Protein AF-A0A3L7SIZ6-F1 (afdb_monomer_lite)

pLDDT: mean 86.17, std 12.19, range [42.41, 96.81]

Foldseek 3Di:
DVVLVVLVVLLVVLVVVLVVQVVCCVVVVHHPCDPVVVVSVVVNLVSLVVNVVVVVVCLVVVCVVCVPPPLVQLNVLSVVLVVLVVLLSVLSVLQDQDPPPPDDGPRDPPDPVVNVVSVVSNVVSVVVSVVSVVVSQVSDDDD

Sequence (143 aa):
MWVIFGLIGLIGANSVYLASVTFLSWKSGRTYENWFYMLMFGGHLALGIVLLVPFLIFVFIHLFNTRLRKNKRAIRVGYALFVGSLILLISGLLLMRIDLGGSGSVFVIKNAVTRSVVYWAHIAAPLFCLWLYWLHRLSGPKI

Structure (mmCIF, N/CA/C/O backbone):
data_AF-A0A3L7SIZ6-F1
#
_entry.id   AF-A0A3L7SIZ6-F1
#
loop_
_atom_site.group_PDB
_atom_site.id
_atom_site.type_symbol
_atom_site.label_atom_id
_atom_site.label_alt_id
_atom_site.label_comp_id
_atom_site.label_asym_id
_atom_site.label_entity_id
_atom_site.label_seq_id
_atom_site.pdbx_PDB_ins_code
_atom_site.Cartn_x
_atom_site.Cartn_y
_atom_site.Cartn_z
_atom_site.occupancy
_atom_site.B_iso_or_equiv
_atom_site.auth_seq_id
_atom_site.auth_comp_id
_atom_site.auth_asym_id
_atom_site.auth_atom_id
_atom_site.pdbx_PDB_model_num
ATOM 1 N N . MET A 1 1 ? -22.448 -2.417 0.120 1.00 72.50 1 MET A N 1
ATOM 2 C CA . MET A 1 1 ? -21.386 -3.361 0.544 1.00 72.50 1 MET A CA 1
ATOM 3 C C . MET A 1 1 ? -20.815 -4.150 -0.630 1.00 72.50 1 MET A C 1
ATOM 5 O O . MET A 1 1 ? -19.607 -4.118 -0.802 1.00 72.50 1 MET A O 1
ATOM 9 N N . TRP A 1 2 ? -21.644 -4.758 -1.487 1.00 82.62 2 TRP A N 1
ATOM 10 C CA . TRP A 1 2 ? -21.184 -5.537 -2.651 1.00 82.62 2 TRP A CA 1
ATOM 11 C C . TRP A 1 2 ? -20.210 -4.806 -3.588 1.00 82.62 2 TRP A C 1
ATOM 13 O O . TRP A 1 2 ? -19.177 -5.365 -3.933 1.00 82.62 2 TRP A O 1
ATOM 23 N N . VAL A 1 3 ? -20.478 -3.537 -3.918 1.00 87.31 3 VAL A N 1
ATOM 24 C CA . VAL A 1 3 ? -19.593 -2.723 -4.777 1.00 87.31 3 VAL A CA 1
ATOM 25 C C . VAL A 1 3 ? -18.183 -2.588 -4.190 1.00 87.31 3 VAL A C 1
ATOM 27 O O . VAL A 1 3 ? -17.202 -2.774 -4.899 1.00 87.31 3 VAL A O 1
ATOM 30 N N . ILE A 1 4 ? -18.067 -2.323 -2.885 1.00 86.44 4 ILE A N 1
ATOM 31 C CA . ILE A 1 4 ? -16.769 -2.153 -2.213 1.00 86.44 4 ILE A CA 1
ATOM 32 C C . ILE A 1 4 ? -15.995 -3.474 -2.205 1.00 86.44 4 ILE A C 1
ATOM 34 O O . ILE A 1 4 ? -14.804 -3.479 -2.499 1.00 86.44 4 ILE A O 1
ATOM 38 N N . PHE A 1 5 ? -16.660 -4.600 -1.926 1.00 87.75 5 PHE A N 1
ATOM 39 C CA . PHE A 1 5 ? -16.012 -5.913 -1.999 1.00 87.75 5 PHE A CA 1
ATOM 40 C C . PHE A 1 5 ? -15.552 -6.254 -3.417 1.00 87.75 5 PHE A C 1
ATOM 42 O O . PHE A 1 5 ? -14.448 -6.766 -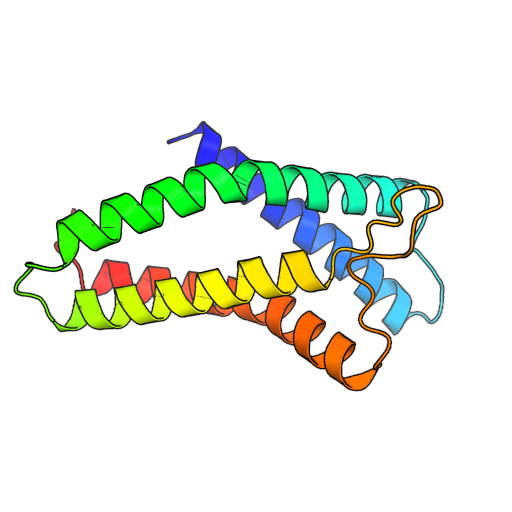3.580 1.00 87.75 5 PHE A O 1
ATOM 49 N N . GLY A 1 6 ? -16.346 -5.904 -4.434 1.00 91.69 6 GLY A N 1
ATOM 50 C CA . GLY A 1 6 ? -15.946 -6.028 -5.834 1.00 91.69 6 GLY A CA 1
ATOM 51 C C . GLY A 1 6 ? -14.691 -5.213 -6.153 1.00 91.69 6 GLY A C 1
ATOM 52 O O . GLY A 1 6 ? -13.744 -5.752 -6.718 1.00 91.69 6 GLY A O 1
ATOM 53 N N . LEU A 1 7 ? -14.636 -3.947 -5.725 1.00 92.06 7 LEU A N 1
ATOM 54 C CA . LEU A 1 7 ? -13.469 -3.079 -5.929 1.00 92.06 7 LEU A CA 1
ATOM 55 C C . LEU A 1 7 ? -12.215 -3.596 -5.207 1.00 92.06 7 LEU A C 1
ATOM 57 O O . LEU A 1 7 ? -11.135 -3.593 -5.794 1.00 92.06 7 LEU A O 1
ATOM 61 N N . ILE A 1 8 ? -12.353 -4.074 -3.965 1.00 90.94 8 ILE A N 1
ATOM 62 C CA . ILE A 1 8 ? -11.247 -4.678 -3.201 1.00 90.94 8 ILE A CA 1
ATOM 63 C C . ILE A 1 8 ? -10.744 -5.953 -3.892 1.00 90.94 8 ILE A C 1
ATOM 65 O O . ILE A 1 8 ? -9.537 -6.150 -4.026 1.00 90.94 8 ILE A O 1
ATOM 69 N N . GLY A 1 9 ? -11.654 -6.809 -4.362 1.00 93.19 9 GLY A N 1
ATOM 70 C CA . GLY A 1 9 ? -11.290 -8.006 -5.120 1.00 93.19 9 GLY A CA 1
ATOM 71 C C . GLY A 1 9 ? -10.556 -7.660 -6.415 1.00 93.19 9 GLY A C 1
ATOM 72 O O . GLY A 1 9 ? -9.527 -8.259 -6.721 1.00 93.19 9 GLY A O 1
ATOM 73 N N . LEU A 1 10 ? -11.034 -6.643 -7.136 1.00 95.62 10 LEU A N 1
ATOM 74 C CA . LEU A 1 10 ? -10.450 -6.200 -8.397 1.00 95.62 10 LEU A CA 1
ATOM 75 C C . LEU A 1 10 ? -9.041 -5.616 -8.216 1.00 95.62 10 LEU A C 1
ATOM 77 O O . LEU A 1 10 ? -8.123 -6.028 -8.925 1.00 95.62 10 LEU A O 1
ATOM 81 N N . ILE A 1 11 ? -8.838 -4.708 -7.251 1.00 95.25 11 ILE A N 1
ATOM 82 C CA . ILE A 1 11 ? -7.501 -4.156 -6.972 1.00 95.25 11 ILE A CA 1
ATOM 83 C C . ILE A 1 11 ? -6.550 -5.236 -6.439 1.00 95.25 11 ILE A C 1
ATOM 85 O O . ILE A 1 11 ? -5.368 -5.226 -6.779 1.00 95.25 11 ILE A O 1
ATOM 89 N N . GLY A 1 12 ? -7.060 -6.209 -5.673 1.00 94.25 12 GLY A N 1
ATOM 90 C CA . GLY A 1 12 ? -6.294 -7.363 -5.203 1.00 94.25 12 GLY A CA 1
ATOM 91 C C . GLY A 1 12 ? -5.810 -8.243 -6.356 1.00 94.25 12 GLY A C 1
ATOM 92 O O . GLY A 1 12 ? -4.612 -8.500 -6.470 1.00 94.25 12 GLY A O 1
ATOM 93 N N . ALA A 1 13 ? -6.711 -8.644 -7.256 1.00 96.44 13 ALA A N 1
ATOM 94 C CA . ALA A 1 13 ? -6.368 -9.437 -8.438 1.00 96.44 13 ALA A CA 1
ATOM 95 C C . ALA A 1 13 ? -5.377 -8.703 -9.356 1.00 96.44 13 ALA A C 1
ATOM 97 O O . ALA A 1 13 ? -4.395 -9.287 -9.815 1.00 96.44 13 ALA A O 1
ATOM 98 N N . ASN A 1 14 ? -5.594 -7.403 -9.567 1.00 96.81 14 ASN A N 1
ATOM 99 C CA . ASN A 1 14 ? -4.687 -6.557 -10.333 1.00 96.81 14 ASN A CA 1
ATOM 100 C C . ASN A 1 14 ? -3.285 -6.484 -9.686 1.00 96.81 14 ASN A C 1
ATOM 102 O O . ASN A 1 14 ? -2.283 -6.673 -10.373 1.00 96.81 14 ASN A O 1
ATOM 106 N N . SER A 1 15 ? -3.205 -6.320 -8.360 1.00 94.62 15 SER A N 1
ATOM 107 C CA . SER A 1 15 ? -1.933 -6.330 -7.616 1.00 94.62 15 SER A CA 1
ATOM 108 C C . SER A 1 15 ? -1.173 -7.646 -7.785 1.00 94.62 15 SER A C 1
ATOM 110 O O . SER A 1 15 ? 0.035 -7.640 -8.013 1.00 94.62 15 SER A O 1
ATOM 112 N N . VAL A 1 16 ? -1.879 -8.780 -7.702 1.00 95.81 16 VAL A N 1
ATOM 113 C CA . VAL A 1 16 ? -1.285 -10.113 -7.888 1.00 95.81 16 VAL A CA 1
ATOM 114 C C . VAL A 1 16 ? -0.754 -10.278 -9.311 1.00 95.81 16 VAL A C 1
ATOM 116 O O . VAL A 1 16 ? 0.3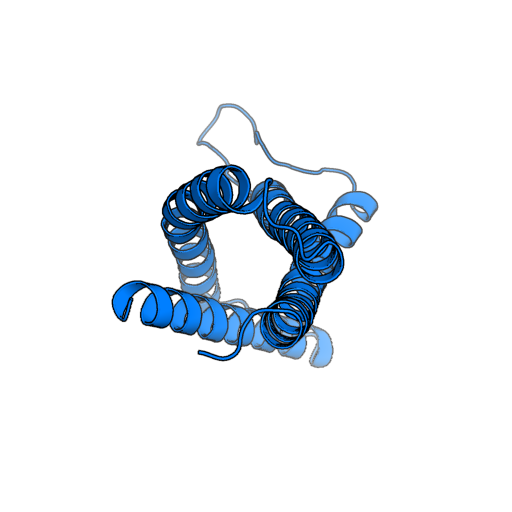46 -10.805 -9.486 1.00 95.81 16 VAL A O 1
ATOM 119 N N . TYR A 1 17 ? -1.488 -9.798 -10.319 1.00 96.06 17 TYR A N 1
ATOM 120 C CA . TYR A 1 17 ? -1.023 -9.793 -11.705 1.00 96.06 17 TYR A CA 1
ATOM 121 C C . TYR A 1 17 ? 0.283 -8.997 -11.857 1.00 96.06 17 TYR A C 1
ATOM 123 O O . TYR A 1 17 ? 1.269 -9.543 -12.355 1.00 96.06 17 TYR A O 1
ATOM 131 N N . LEU A 1 18 ? 0.320 -7.749 -11.373 1.00 94.12 18 LEU A N 1
ATOM 132 C CA . LEU A 1 18 ? 1.512 -6.898 -11.454 1.00 94.12 18 LEU A CA 1
ATOM 133 C C . LEU A 1 18 ? 2.709 -7.554 -10.758 1.00 94.12 18 LEU A C 1
ATOM 135 O O . LEU A 1 18 ? 3.757 -7.730 -11.376 1.00 94.12 18 LEU A O 1
ATOM 139 N N . ALA A 1 19 ? 2.522 -8.014 -9.518 1.00 93.75 19 ALA A N 1
ATOM 140 C CA . ALA A 1 19 ? 3.561 -8.701 -8.758 1.00 93.75 19 ALA A CA 1
ATOM 141 C C . ALA A 1 19 ? 4.081 -9.957 -9.478 1.00 93.75 19 ALA A C 1
ATOM 143 O O . ALA A 1 19 ? 5.286 -10.207 -9.486 1.00 93.75 19 ALA A O 1
ATOM 144 N N . SER A 1 20 ? 3.197 -10.724 -10.120 1.00 94.12 20 SER A N 1
ATOM 145 C CA . SER A 1 20 ? 3.570 -11.932 -10.864 1.00 94.12 20 SER A CA 1
ATOM 146 C C . SER A 1 20 ? 4.418 -11.608 -12.094 1.00 94.12 20 SER A C 1
ATOM 148 O O . SER A 1 20 ? 5.438 -12.259 -12.320 1.00 94.12 20 SER A O 1
ATOM 150 N N . VAL A 1 21 ? 4.049 -10.584 -12.871 1.00 94.38 21 VAL A N 1
ATOM 151 C CA . VAL A 1 21 ? 4.825 -10.153 -14.049 1.00 94.38 21 VAL A CA 1
ATOM 152 C C . VAL A 1 21 ? 6.194 -9.612 -13.639 1.00 94.38 21 VAL A C 1
ATOM 154 O O . VAL A 1 21 ? 7.206 -9.981 -14.245 1.00 94.38 21 VAL A O 1
ATOM 157 N N . THR A 1 22 ? 6.254 -8.797 -12.583 1.00 91.19 22 THR A N 1
ATOM 158 C CA . THR A 1 22 ? 7.521 -8.288 -12.039 1.00 91.19 22 THR A CA 1
ATOM 159 C C . THR A 1 22 ? 8.403 -9.432 -11.539 1.00 91.19 22 THR A C 1
ATOM 161 O O . THR A 1 22 ? 9.592 -9.483 -11.856 1.00 91.19 22 THR A O 1
ATOM 164 N N . PHE A 1 23 ? 7.829 -10.400 -10.819 1.00 92.69 23 PHE A N 1
ATOM 165 C CA . PHE A 1 23 ? 8.556 -11.567 -10.320 1.00 92.69 23 PHE A CA 1
ATOM 166 C C . PHE A 1 23 ? 9.102 -12.444 -11.452 1.00 92.69 23 PHE A C 1
ATOM 168 O O . PHE A 1 23 ? 10.264 -12.851 -11.413 1.00 92.69 23 PHE A O 1
ATOM 175 N N . LEU A 1 24 ? 8.297 -12.716 -12.483 1.00 93.31 24 LEU A N 1
ATOM 176 C CA . LEU A 1 24 ? 8.737 -13.474 -13.657 1.00 93.31 24 LEU A CA 1
ATOM 177 C C . LEU A 1 24 ? 9.842 -12.744 -14.419 1.00 93.31 24 LEU A C 1
ATOM 179 O O . LEU A 1 24 ? 10.794 -13.383 -14.878 1.00 93.31 24 LEU A O 1
ATOM 183 N N . SER A 1 25 ? 9.740 -11.419 -14.528 1.00 90.94 25 SER A N 1
ATOM 184 C CA . SER A 1 25 ? 10.765 -10.612 -15.190 1.00 90.94 25 SER A CA 1
ATOM 185 C C . SER A 1 25 ? 12.088 -10.683 -14.430 1.00 90.94 25 SER A C 1
ATOM 187 O O . SER A 1 25 ? 13.133 -10.962 -15.017 1.00 90.94 25 SER A O 1
ATOM 189 N N . TRP A 1 26 ? 12.030 -10.559 -13.102 1.00 90.25 26 TRP A N 1
ATOM 190 C CA . TRP A 1 26 ? 13.191 -10.710 -12.225 1.00 90.25 26 TRP A CA 1
ATOM 191 C C . TRP A 1 26 ? 13.809 -12.114 -12.297 1.00 90.25 26 TRP A C 1
ATOM 193 O O . TRP A 1 26 ? 15.018 -12.244 -12.466 1.00 90.25 26 TRP A O 1
ATOM 203 N N . LYS A 1 27 ? 12.989 -13.171 -12.230 1.00 95.00 27 LYS A N 1
ATOM 204 C CA . LYS A 1 27 ? 13.461 -14.566 -12.233 1.00 95.00 27 LYS A CA 1
ATOM 205 C C . LYS A 1 27 ? 14.078 -14.990 -13.568 1.00 95.00 27 LYS A C 1
ATOM 207 O O . LYS A 1 27 ? 15.015 -15.780 -13.586 1.00 95.00 27 LYS A O 1
ATOM 212 N N . SER A 1 28 ? 13.517 -14.529 -14.684 1.00 91.56 28 SER A N 1
ATOM 213 C CA . SER A 1 28 ? 13.959 -14.931 -16.027 1.00 91.56 28 SER A CA 1
ATOM 214 C C . SER A 1 28 ? 15.043 -14.029 -16.624 1.00 91.56 28 SER A C 1
ATOM 216 O O . SER A 1 28 ? 15.634 -14.396 -17.638 1.00 91.56 28 SER A O 1
ATOM 218 N N . GLY A 1 29 ? 15.266 -12.842 -16.047 1.00 89.88 29 GLY A N 1
ATOM 219 C CA . GLY A 1 29 ? 16.140 -11.810 -16.608 1.00 89.88 29 GLY A CA 1
ATOM 220 C C . GLY A 1 29 ? 15.603 -11.157 -17.889 1.00 89.88 29 GLY A C 1
ATOM 221 O O . GLY A 1 29 ? 16.320 -10.384 -18.520 1.00 89.88 29 GLY A O 1
ATOM 222 N N . ARG A 1 30 ? 14.362 -11.461 -18.296 1.00 90.31 30 ARG A N 1
ATOM 223 C CA . ARG A 1 30 ? 13.692 -10.883 -19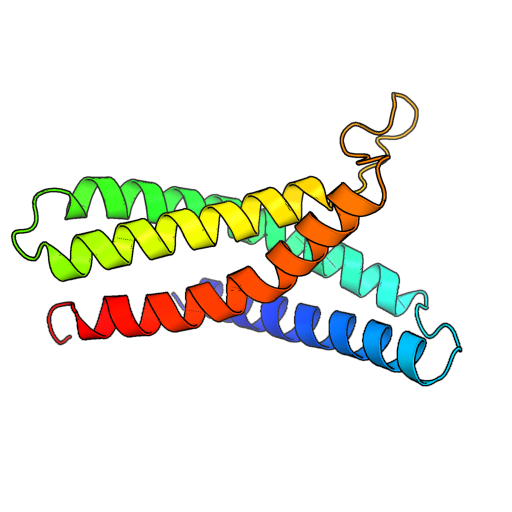.471 1.00 90.31 30 ARG A CA 1
ATOM 224 C C . ARG A 1 30 ? 12.600 -9.920 -19.023 1.00 90.31 30 ARG A C 1
ATOM 226 O O . ARG A 1 30 ? 11.906 -10.184 -18.051 1.00 90.31 30 ARG A O 1
ATOM 233 N N . THR A 1 31 ? 12.398 -8.830 -19.747 1.00 89.25 31 THR A N 1
ATOM 234 C CA . THR A 1 31 ? 11.319 -7.876 -19.470 1.00 89.25 31 THR A CA 1
ATOM 235 C C . THR A 1 31 ? 9.986 -8.385 -20.022 1.00 89.25 31 THR A C 1
ATOM 237 O O . THR A 1 31 ? 9.810 -8.475 -21.236 1.00 89.25 31 THR A O 1
ATOM 240 N N . TYR A 1 32 ? 9.029 -8.679 -19.135 1.00 88.00 32 TYR A N 1
ATOM 241 C CA . TYR A 1 32 ? 7.638 -8.996 -19.502 1.00 88.00 32 TYR A CA 1
ATOM 242 C C . TYR A 1 32 ? 6.673 -7.810 -19.315 1.00 88.00 32 TYR A C 1
ATOM 244 O O . TYR A 1 32 ? 5.465 -7.951 -19.507 1.00 88.00 32 TYR A O 1
ATOM 252 N N . GLU A 1 33 ? 7.194 -6.635 -18.953 1.00 89.62 33 GLU A N 1
ATOM 253 C CA . GLU A 1 33 ? 6.437 -5.390 -18.788 1.00 89.62 33 GLU A CA 1
ATOM 254 C C . GLU A 1 33 ? 6.046 -4.803 -20.154 1.00 89.62 33 GLU A C 1
ATOM 256 O O . GLU A 1 33 ? 6.733 -3.958 -20.724 1.00 89.62 33 GLU A O 1
ATOM 261 N N . ASN A 1 34 ? 4.946 -5.301 -20.714 1.00 92.12 34 ASN A N 1
ATOM 262 C CA . ASN A 1 34 ? 4.419 -4.878 -22.010 1.00 92.12 34 ASN A CA 1
ATOM 263 C C . ASN A 1 34 ? 3.357 -3.764 -21.877 1.00 92.12 34 ASN A C 1
ATOM 265 O O . ASN A 1 34 ? 3.075 -3.250 -20.795 1.00 92.12 34 ASN A O 1
ATOM 269 N N . TRP A 1 35 ? 2.718 -3.407 -22.993 1.00 91.00 35 TRP A N 1
ATOM 270 C CA . TRP A 1 35 ? 1.630 -2.425 -23.002 1.00 91.00 35 TRP A CA 1
ATOM 271 C C . TRP A 1 35 ? 0.482 -2.781 -22.045 1.00 91.00 35 TRP A C 1
ATOM 273 O O . TRP A 1 35 ? -0.033 -1.922 -21.332 1.00 91.00 35 TRP A O 1
ATOM 283 N N . PHE A 1 36 ? 0.104 -4.059 -21.977 1.00 92.38 36 PHE A N 1
ATOM 284 C CA . PHE A 1 36 ? -0.958 -4.515 -21.085 1.00 92.38 36 PHE A CA 1
ATOM 285 C C . PHE A 1 36 ? -0.560 -4.400 -19.607 1.00 92.38 36 PHE A C 1
ATOM 287 O O . PHE A 1 36 ? -1.389 -4.015 -18.785 1.00 92.38 36 PHE A O 1
ATOM 294 N N . TYR A 1 37 ? 0.711 -4.627 -19.270 1.00 92.31 37 TYR A N 1
ATOM 295 C CA . TYR A 1 37 ? 1.235 -4.339 -17.935 1.00 92.31 37 TYR A CA 1
ATOM 296 C C . TYR A 1 37 ? 1.080 -2.854 -17.575 1.00 92.31 37 TYR A C 1
ATOM 298 O O . TYR A 1 37 ? 0.616 -2.543 -16.480 1.00 92.31 37 TYR A O 1
ATOM 306 N N . MET A 1 38 ? 1.372 -1.937 -18.504 1.00 90.88 38 MET A N 1
ATOM 307 C CA . MET A 1 38 ? 1.183 -0.495 -18.277 1.00 90.88 38 MET A CA 1
ATOM 308 C C . MET A 1 38 ? -0.292 -0.120 -18.094 1.00 90.88 38 MET A C 1
ATOM 310 O O . MET A 1 38 ? -0.615 0.675 -17.211 1.00 90.88 38 MET A O 1
ATOM 314 N N . LEU A 1 39 ? -1.202 -0.735 -18.858 1.00 92.81 39 LEU A N 1
ATOM 315 C CA . LEU A 1 39 ? -2.645 -0.579 -18.647 1.00 92.81 39 LEU A CA 1
ATOM 316 C C . LEU A 1 39 ? -3.078 -1.093 -17.270 1.00 92.81 39 LEU A C 1
ATOM 318 O O . LEU A 1 39 ? -3.841 -0.422 -16.578 1.00 92.81 39 LEU A O 1
ATOM 322 N N . MET A 1 40 ? -2.578 -2.256 -16.848 1.00 93.94 40 MET A N 1
ATOM 323 C CA . MET A 1 40 ? -2.879 -2.817 -15.530 1.00 93.94 40 MET A CA 1
ATOM 324 C C . MET A 1 40 ? -2.309 -1.961 -14.401 1.00 93.94 40 MET A C 1
ATOM 326 O O . MET A 1 40 ? -2.994 -1.775 -13.398 1.00 93.94 40 MET A O 1
ATOM 330 N N . PHE A 1 41 ? -1.122 -1.380 -14.580 1.00 91.56 41 PHE A N 1
ATOM 331 C CA . PHE A 1 41 ? -0.534 -0.423 -13.646 1.00 91.56 41 PHE A CA 1
ATOM 332 C C . PHE A 1 41 ? -1.372 0.862 -13.545 1.00 91.56 41 PHE A C 1
ATOM 334 O O . PHE A 1 41 ? -1.698 1.306 -12.445 1.00 91.56 41 PHE A O 1
ATOM 341 N N . GLY A 1 42 ? -1.799 1.428 -14.679 1.00 92.31 42 GLY A N 1
ATOM 342 C CA . GLY A 1 42 ? -2.716 2.573 -14.699 1.00 92.31 42 GLY A CA 1
ATOM 343 C C . GLY A 1 42 ? -4.068 2.250 -14.051 1.00 92.31 42 GLY A C 1
ATOM 344 O O . GLY A 1 42 ? -4.600 3.049 -13.280 1.00 92.31 42 GLY A O 1
ATOM 345 N N . GLY A 1 43 ? -4.588 1.045 -14.291 1.00 93.69 43 GLY A N 1
ATOM 346 C CA . GLY A 1 43 ? -5.790 0.529 -13.642 1.00 93.69 43 GLY A CA 1
ATOM 347 C C . GLY A 1 43 ? -5.627 0.385 -12.129 1.00 93.69 43 GLY A C 1
ATOM 348 O O . GLY A 1 43 ? -6.507 0.812 -11.386 1.00 93.69 43 GLY A O 1
ATOM 349 N N . HIS A 1 44 ? -4.492 -0.141 -11.659 1.00 94.44 44 HIS A N 1
ATOM 350 C CA . HIS A 1 44 ? -4.160 -0.223 -10.234 1.00 94.44 44 HIS A CA 1
ATOM 351 C C . HIS A 1 44 ? -4.236 1.150 -9.573 1.00 94.44 44 HIS A C 1
ATOM 353 O O . HIS A 1 44 ? -4.876 1.322 -8.536 1.00 94.44 44 HIS A O 1
ATOM 359 N N . LEU A 1 45 ? -3.615 2.137 -10.220 1.00 92.38 45 LEU A N 1
ATOM 360 C CA . LEU A 1 45 ? -3.583 3.507 -9.748 1.00 92.38 45 LEU A CA 1
ATOM 361 C C . LEU A 1 45 ? -4.989 4.113 -9.666 1.00 92.38 45 LEU A C 1
ATOM 363 O O . LEU A 1 45 ? -5.372 4.655 -8.628 1.00 92.38 45 LEU A O 1
ATOM 367 N N . ALA A 1 46 ? -5.776 3.980 -10.735 1.00 92.62 46 ALA A N 1
ATOM 368 C CA . ALA A 1 46 ? -7.146 4.479 -10.777 1.00 92.62 46 ALA A CA 1
ATOM 369 C C . ALA A 1 46 ? -8.021 3.825 -9.694 1.00 92.62 46 ALA A C 1
ATOM 371 O O . ALA A 1 46 ? -8.708 4.525 -8.949 1.00 92.62 46 ALA A O 1
ATOM 372 N N . LEU A 1 47 ? -7.954 2.497 -9.554 1.00 93.81 47 LEU A N 1
ATOM 373 C CA . LEU A 1 47 ? -8.693 1.755 -8.528 1.00 93.81 47 LEU A CA 1
ATOM 374 C C . LEU A 1 47 ? -8.275 2.164 -7.113 1.00 93.81 47 LEU A C 1
ATOM 376 O O . LEU A 1 47 ? -9.137 2.326 -6.249 1.00 93.81 47 LEU A O 1
ATOM 380 N N . GLY A 1 48 ? -6.976 2.371 -6.883 1.00 92.75 48 GLY A N 1
ATOM 381 C CA . GLY A 1 48 ? -6.446 2.839 -5.605 1.00 92.75 48 GLY A CA 1
ATOM 382 C C . GLY A 1 48 ? -7.009 4.204 -5.213 1.00 92.75 48 GLY A C 1
ATOM 383 O O . GLY A 1 48 ? -7.488 4.370 -4.092 1.00 92.75 48 GLY A O 1
ATOM 384 N N . ILE A 1 49 ? -7.037 5.156 -6.148 1.00 91.19 49 ILE A N 1
ATOM 385 C CA . ILE A 1 49 ? -7.600 6.498 -5.925 1.00 91.19 49 ILE A CA 1
ATOM 386 C C . ILE A 1 49 ? -9.110 6.426 -5.657 1.00 91.19 49 ILE A C 1
ATOM 388 O O . ILE A 1 49 ? -9.601 7.053 -4.716 1.00 91.19 49 ILE A O 1
ATOM 392 N N . VAL A 1 50 ? -9.846 5.628 -6.437 1.00 93.31 50 VAL A N 1
ATOM 393 C CA . VAL A 1 50 ? -11.296 5.437 -6.254 1.00 93.31 50 VAL A CA 1
ATOM 394 C C . VAL A 1 50 ? -11.614 4.844 -4.880 1.00 93.31 50 VAL A C 1
ATOM 396 O O . VAL A 1 50 ? -12.585 5.255 -4.248 1.00 93.31 50 VAL A O 1
ATOM 399 N N . LEU A 1 51 ? -10.802 3.901 -4.392 1.00 92.00 51 LEU A N 1
ATOM 400 C CA . LEU A 1 51 ? -10.977 3.283 -3.075 1.00 92.00 51 LEU A CA 1
ATOM 401 C C . LEU A 1 51 ? -10.517 4.169 -1.911 1.00 92.00 51 LEU A C 1
ATOM 403 O O . LEU A 1 51 ? -11.045 4.035 -0.805 1.00 92.00 51 LEU A O 1
ATOM 407 N N . LEU A 1 52 ? -9.572 5.081 -2.142 1.00 91.56 52 LEU A N 1
ATOM 408 C CA . LEU A 1 52 ? -8.996 5.940 -1.107 1.00 91.56 52 LEU A CA 1
ATOM 409 C C . LEU A 1 52 ? -10.058 6.820 -0.434 1.00 91.56 52 LEU A C 1
ATOM 411 O O . LEU A 1 52 ? -10.141 6.853 0.792 1.00 91.56 52 LEU A O 1
ATOM 415 N N . VAL A 1 53 ? -10.910 7.485 -1.217 1.00 90.50 53 VAL A N 1
ATOM 416 C CA . VAL A 1 53 ? -11.948 8.391 -0.694 1.00 90.50 53 VAL A CA 1
ATOM 417 C C . VAL A 1 53 ? -12.951 7.682 0.233 1.00 90.50 53 VAL A C 1
ATOM 419 O O . VAL A 1 53 ? -13.065 8.085 1.395 1.00 90.50 53 VAL A O 1
ATOM 422 N N . PRO A 1 54 ? -13.670 6.622 -0.198 1.00 91.75 54 PRO A N 1
ATOM 423 C CA . PRO A 1 54 ? -14.625 5.938 0.670 1.00 91.75 54 PRO A CA 1
ATOM 424 C C . PRO A 1 54 ? -13.943 5.281 1.875 1.00 91.75 54 PRO A C 1
ATOM 426 O O . PRO A 1 54 ? -14.536 5.232 2.955 1.00 91.75 54 PRO A O 1
ATOM 429 N N . PHE A 1 55 ? -12.698 4.817 1.726 1.00 91.38 55 PHE A N 1
ATOM 430 C CA . PHE A 1 55 ? -11.932 4.264 2.837 1.00 91.38 55 PHE A CA 1
ATOM 431 C C . PHE A 1 55 ? -11.639 5.315 3.918 1.00 91.38 55 PHE A C 1
ATOM 433 O O . PHE A 1 55 ? -11.893 5.059 5.096 1.00 91.38 55 PHE A O 1
ATOM 440 N N . LEU A 1 56 ? -11.169 6.509 3.538 1.00 92.25 56 LEU A N 1
ATOM 441 C CA . LEU A 1 56 ? -10.899 7.596 4.488 1.00 92.25 56 LEU A CA 1
ATOM 442 C C . LEU A 1 56 ? -12.166 8.031 5.234 1.00 92.25 56 LEU A C 1
ATOM 444 O O . LEU A 1 56 ? -12.131 8.198 6.454 1.00 92.25 56 LEU A O 1
ATOM 448 N N . ILE A 1 57 ? -13.292 8.142 4.523 1.00 92.94 57 ILE A N 1
ATOM 449 C CA . ILE A 1 57 ? -14.596 8.453 5.127 1.00 92.94 57 ILE A CA 1
ATOM 450 C C . ILE A 1 57 ? -14.977 7.380 6.155 1.00 92.94 57 ILE A C 1
ATOM 452 O O . ILE A 1 57 ? -15.327 7.705 7.292 1.00 92.94 57 ILE A O 1
ATOM 456 N N . PHE A 1 58 ? -14.879 6.100 5.780 1.00 91.81 58 PHE A N 1
ATOM 457 C CA . PHE A 1 58 ? -15.197 4.983 6.670 1.00 91.81 58 PHE A CA 1
ATOM 458 C C . PHE A 1 58 ? -14.337 5.000 7.935 1.00 91.81 58 PHE A C 1
ATOM 460 O O . PHE A 1 58 ? -14.869 4.906 9.041 1.00 91.81 58 PHE A O 1
ATOM 467 N N . VAL A 1 59 ? -13.021 5.141 7.781 1.00 90.88 59 VAL A N 1
ATOM 468 C CA . VAL A 1 59 ? -12.068 5.156 8.894 1.00 90.88 59 VAL A CA 1
ATOM 469 C C . VAL A 1 59 ? -12.348 6.310 9.846 1.00 90.88 59 VAL A C 1
ATOM 471 O O . VAL A 1 59 ? -12.376 6.099 11.060 1.00 90.88 59 VAL A O 1
ATOM 474 N N . PHE A 1 60 ? -12.595 7.507 9.310 1.00 92.38 60 PHE A N 1
ATOM 475 C CA . PHE A 1 60 ? -12.920 8.678 10.112 1.00 92.38 60 PHE A CA 1
ATOM 476 C C . PHE A 1 60 ? -14.189 8.422 10.932 1.00 92.38 60 PHE A C 1
ATOM 478 O O . PHE A 1 60 ? -14.139 8.407 12.161 1.00 92.38 60 PHE A O 1
ATOM 485 N N . ILE A 1 61 ? -15.309 8.095 10.283 1.00 93.00 61 ILE A N 1
ATOM 486 C CA . ILE A 1 61 ? -16.583 7.833 10.973 1.00 93.00 61 ILE A CA 1
ATOM 487 C C . ILE A 1 61 ? -16.437 6.705 12.007 1.00 93.00 61 ILE A C 1
ATOM 489 O O . ILE A 1 61 ? -16.913 6.828 13.140 1.00 93.00 61 ILE A O 1
ATOM 493 N N . HIS A 1 62 ? -15.756 5.615 11.645 1.00 90.75 62 HIS A N 1
ATOM 494 C CA . HIS A 1 62 ? -15.532 4.482 12.536 1.00 90.75 62 HIS A CA 1
ATOM 495 C C . HIS A 1 62 ? -14.786 4.912 13.800 1.00 90.75 62 HIS A C 1
ATOM 497 O O . HIS A 1 62 ? -15.252 4.639 14.907 1.00 90.75 62 HIS A O 1
ATOM 503 N N . LEU A 1 63 ? -13.682 5.645 13.648 1.00 88.31 63 LEU A N 1
ATOM 504 C CA . LEU A 1 63 ? -12.854 6.073 14.766 1.00 88.31 63 LEU A CA 1
ATOM 505 C C . LEU A 1 63 ? -13.625 6.967 15.745 1.00 88.31 63 LEU A C 1
ATOM 507 O O . LEU A 1 63 ? -13.574 6.747 16.960 1.00 88.31 63 LEU A O 1
ATOM 511 N N . PHE A 1 64 ? -14.385 7.932 15.222 1.00 88.94 64 PHE A N 1
ATOM 512 C CA . PHE A 1 64 ? -15.209 8.826 16.038 1.00 88.94 64 PHE A CA 1
ATOM 513 C C . PHE A 1 64 ? -16.301 8.074 16.804 1.00 88.94 64 PHE A C 1
ATOM 515 O O . PHE A 1 64 ? -16.528 8.362 17.982 1.00 88.94 64 PHE A O 1
ATOM 522 N N . ASN A 1 65 ? -16.918 7.068 16.183 1.00 87.19 65 ASN A N 1
ATOM 523 C CA . ASN A 1 65 ? -17.990 6.289 16.803 1.00 87.19 65 ASN A CA 1
ATOM 524 C C . ASN A 1 65 ? -17.480 5.260 17.821 1.00 87.19 65 ASN A C 1
ATOM 526 O O . ASN A 1 65 ? -18.191 4.913 18.767 1.00 87.19 65 ASN A O 1
ATOM 530 N N . THR A 1 66 ? -16.262 4.740 17.655 1.00 83.94 66 THR A N 1
ATOM 531 C CA . THR A 1 66 ? -15.746 3.666 18.517 1.00 83.94 66 THR A CA 1
ATOM 532 C C . THR A 1 66 ? -14.840 4.140 19.648 1.00 83.94 66 THR A C 1
ATOM 534 O O . THR A 1 66 ? -14.575 3.351 20.558 1.00 83.94 66 THR A O 1
ATOM 537 N N . ARG A 1 67 ? -14.399 5.407 19.648 1.00 77.56 67 ARG A N 1
ATOM 538 C CA . ARG A 1 67 ? -13.448 5.951 20.642 1.00 77.56 67 ARG A CA 1
ATOM 539 C C . ARG A 1 67 ? -13.890 5.802 22.105 1.00 77.56 67 ARG A C 1
ATOM 541 O O . ARG A 1 67 ? -13.046 5.680 22.987 1.00 77.56 67 ARG A O 1
ATOM 548 N N . LEU A 1 68 ? -15.201 5.764 22.366 1.00 82.06 68 LEU A N 1
ATOM 549 C CA . LEU A 1 68 ? -15.774 5.664 23.718 1.00 82.06 68 LEU A CA 1
ATOM 550 C C . LEU A 1 68 ? -16.107 4.228 24.159 1.00 82.06 68 LEU A C 1
ATOM 552 O O . LEU A 1 68 ? -16.616 4.021 25.261 1.00 82.06 68 LEU A O 1
ATOM 556 N N . ARG A 1 69 ? -15.843 3.208 23.332 1.00 81.88 69 ARG A N 1
ATOM 557 C CA . ARG A 1 69 ? -16.176 1.818 23.686 1.00 81.88 69 ARG A CA 1
ATOM 558 C C . ARG A 1 69 ? -15.283 1.298 24.824 1.00 81.88 69 ARG A C 1
ATOM 560 O O . ARG A 1 69 ? -14.105 1.635 24.937 1.00 81.88 69 ARG A O 1
ATOM 567 N N . LYS A 1 70 ? -15.837 0.423 25.673 1.00 81.62 70 LYS A N 1
ATOM 568 C CA . LYS A 1 70 ? -15.124 -0.136 26.842 1.00 81.62 70 LYS A CA 1
ATOM 569 C C . LYS A 1 70 ? -14.057 -1.176 26.471 1.00 81.62 70 LYS A C 1
ATOM 571 O O . LYS A 1 70 ? -13.082 -1.334 27.199 1.00 81.62 70 LYS A O 1
ATOM 576 N N . ASN A 1 71 ? -14.196 -1.863 25.334 1.00 83.25 71 ASN A N 1
ATOM 577 C CA . ASN A 1 71 ? -13.247 -2.891 24.903 1.00 83.25 71 ASN A CA 1
ATOM 578 C C . ASN A 1 71 ? -11.933 -2.274 24.385 1.00 83.25 71 ASN A C 1
ATOM 580 O O . ASN A 1 71 ? -11.752 -2.026 23.191 1.00 83.25 71 ASN A O 1
ATOM 584 N N . LYS A 1 72 ? -10.989 -2.052 25.305 1.00 82.62 72 LYS A N 1
ATOM 585 C CA . LYS A 1 72 ? -9.677 -1.454 25.013 1.00 82.62 72 LYS A CA 1
ATOM 586 C C . LYS A 1 72 ? -8.786 -2.323 24.117 1.00 82.62 72 LYS A C 1
ATOM 588 O O . LYS A 1 72 ? -7.868 -1.782 23.504 1.00 82.62 72 LYS A O 1
ATOM 593 N N . ARG A 1 73 ? -9.013 -3.642 24.044 1.00 85.00 73 ARG A N 1
ATOM 594 C CA . ARG A 1 73 ? -8.2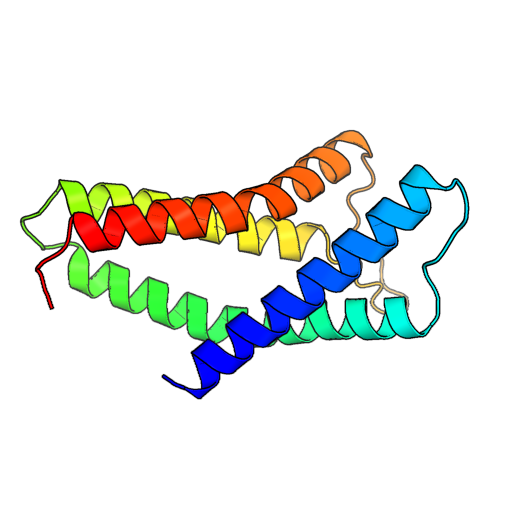48 -4.539 23.157 1.00 85.00 73 ARG A CA 1
ATOM 595 C C . ARG A 1 73 ? -8.650 -4.313 21.701 1.00 85.00 73 ARG A C 1
ATOM 597 O O . ARG A 1 73 ? -7.786 -4.008 20.887 1.00 85.00 73 ARG A O 1
ATOM 604 N N . ALA A 1 74 ? -9.951 -4.338 21.408 1.00 85.12 74 ALA A N 1
ATOM 605 C CA . ALA A 1 74 ? -10.466 -4.065 20.065 1.00 85.12 74 ALA A CA 1
ATOM 606 C C . ALA A 1 74 ? -10.066 -2.667 19.562 1.00 85.12 74 ALA A C 1
ATOM 608 O O . ALA A 1 74 ? -9.664 -2.521 18.410 1.00 85.12 74 ALA A O 1
ATOM 609 N N . ILE A 1 75 ? -10.103 -1.659 20.444 1.00 86.62 75 ILE A N 1
ATOM 610 C CA . ILE A 1 75 ? -9.664 -0.293 20.125 1.00 86.62 75 ILE A CA 1
ATOM 611 C C . ILE A 1 75 ? -8.170 -0.251 19.770 1.00 86.62 75 ILE A C 1
ATOM 613 O O . ILE A 1 75 ? -7.814 0.333 18.752 1.00 86.62 75 ILE A O 1
ATOM 617 N N . ARG A 1 76 ? -7.292 -0.893 20.557 1.00 88.38 76 ARG A N 1
ATOM 618 C CA . ARG A 1 76 ? -5.844 -0.936 20.270 1.00 88.38 76 ARG A CA 1
ATOM 619 C C . ARG A 1 76 ? -5.536 -1.586 18.922 1.00 88.38 76 ARG A C 1
ATOM 621 O O . ARG A 1 76 ? -4.769 -1.025 18.147 1.00 88.38 76 ARG A O 1
ATOM 628 N N . VAL A 1 77 ? -6.167 -2.723 18.618 1.00 90.00 77 VAL A N 1
ATOM 629 C CA . VAL A 1 77 ? -6.005 -3.376 17.307 1.00 90.00 77 VAL A CA 1
ATOM 630 C C . VAL A 1 77 ? -6.592 -2.507 16.188 1.00 90.00 77 VAL A C 1
ATOM 632 O O . VAL A 1 77 ? -6.014 -2.434 15.111 1.00 90.00 77 VAL A O 1
ATOM 635 N N . GLY A 1 78 ? -7.689 -1.789 16.450 1.00 89.62 78 GLY A N 1
ATOM 636 C CA . GLY A 1 78 ? -8.266 -0.826 15.507 1.00 89.62 78 GLY A CA 1
ATOM 637 C C . GLY A 1 78 ? -7.310 0.319 15.163 1.00 89.62 78 GLY A C 1
ATOM 638 O O . GLY A 1 78 ? -7.139 0.636 13.990 1.00 89.62 78 GLY A O 1
ATOM 639 N N . TYR A 1 79 ? -6.618 0.888 16.155 1.00 90.50 79 TYR A N 1
ATOM 640 C CA . TYR A 1 79 ? -5.567 1.883 15.912 1.00 90.50 79 TYR A CA 1
ATOM 641 C C . TYR A 1 79 ? -4.375 1.301 15.147 1.00 90.50 79 TYR A C 1
ATOM 643 O O . TYR A 1 79 ? -3.863 1.956 14.243 1.00 90.50 79 TYR A O 1
ATOM 651 N N . ALA A 1 80 ? -3.953 0.070 15.457 1.00 92.19 80 ALA A N 1
ATOM 652 C CA . ALA A 1 80 ? -2.894 -0.599 14.701 1.00 92.19 80 ALA A CA 1
ATOM 653 C C . ALA A 1 80 ? -3.293 -0.804 13.229 1.00 92.19 80 ALA A C 1
ATOM 655 O O . ALA A 1 80 ? -2.495 -0.537 12.332 1.00 92.19 80 ALA A O 1
ATOM 656 N N . LEU A 1 81 ? -4.542 -1.213 12.976 1.00 92.75 81 LEU A N 1
ATOM 657 C CA . LEU A 1 81 ? -5.084 -1.359 11.626 1.00 92.75 81 LEU A CA 1
ATOM 658 C C . LEU A 1 81 ? -5.153 -0.009 10.902 1.00 92.75 81 LEU A C 1
ATOM 660 O O . LEU A 1 81 ? -4.790 0.071 9.732 1.00 92.75 81 LEU A O 1
ATOM 664 N N . PHE A 1 82 ? -5.552 1.056 11.603 1.00 92.81 82 PHE A N 1
ATOM 665 C CA . PHE A 1 82 ? -5.542 2.414 11.062 1.00 92.81 82 PHE A CA 1
ATOM 666 C C . PHE A 1 82 ? -4.134 2.837 10.628 1.00 92.81 82 PHE A C 1
ATOM 668 O O . PHE A 1 82 ? -3.949 3.238 9.481 1.00 92.81 82 PHE A O 1
ATOM 675 N N . VAL A 1 83 ? -3.130 2.675 11.494 1.00 93.44 83 VAL A N 1
ATOM 676 C CA . VAL A 1 83 ? -1.732 2.997 11.164 1.00 93.44 83 VAL A CA 1
ATOM 677 C C . VAL A 1 83 ? -1.231 2.153 9.988 1.00 93.44 83 VAL A C 1
ATOM 679 O O . VAL A 1 83 ? -0.656 2.704 9.053 1.00 93.44 83 VAL A O 1
ATOM 682 N N . GLY A 1 84 ? -1.499 0.843 9.980 1.00 94.25 84 GLY A N 1
ATOM 683 C CA . GLY A 1 84 ? -1.134 -0.038 8.865 1.00 94.25 84 GLY A CA 1
ATOM 684 C C . GLY A 1 84 ? -1.762 0.400 7.540 1.00 94.25 84 GLY A C 1
ATOM 685 O O . GLY A 1 84 ? -1.081 0.461 6.516 1.00 94.25 84 GLY A O 1
ATOM 686 N N . SER A 1 85 ? -3.037 0.791 7.567 1.00 93.12 85 SER A N 1
ATOM 687 C CA . SER A 1 85 ? -3.726 1.300 6.381 1.00 93.12 85 SER A CA 1
ATOM 688 C C . SER A 1 85 ? -3.189 2.655 5.919 1.00 93.12 85 SER A C 1
ATOM 690 O O . SER A 1 85 ? -3.094 2.901 4.721 1.00 93.12 85 SER A O 1
ATOM 692 N N . LEU A 1 86 ? -2.763 3.514 6.848 1.00 93.31 86 LEU A N 1
ATOM 693 C CA . LEU A 1 86 ? -2.142 4.788 6.515 1.00 93.31 86 LEU A CA 1
ATOM 694 C C . LEU A 1 86 ? -0.777 4.574 5.848 1.00 93.31 86 LEU A C 1
ATOM 696 O O . LEU A 1 86 ? -0.489 5.220 4.846 1.00 93.31 86 LEU A O 1
ATOM 700 N N . ILE A 1 87 ? 0.024 3.622 6.340 1.00 94.06 87 ILE A N 1
ATOM 701 C CA . ILE A 1 87 ? 1.283 3.212 5.697 1.00 94.06 87 ILE A CA 1
ATOM 702 C C . ILE A 1 87 ? 1.012 2.710 4.276 1.00 94.06 87 ILE A C 1
ATOM 704 O O . ILE A 1 87 ? 1.706 3.125 3.350 1.00 94.06 87 ILE A O 1
ATOM 708 N N . LEU A 1 88 ? -0.008 1.867 4.079 1.00 94.06 88 LEU A N 1
ATOM 709 C CA . LEU A 1 88 ? -0.401 1.370 2.756 1.00 94.06 88 LEU A CA 1
ATOM 710 C C . LEU A 1 88 ? -0.759 2.513 1.792 1.00 94.06 88 LEU A C 1
ATOM 712 O O . LEU A 1 88 ? -0.229 2.573 0.683 1.00 94.06 88 LEU A O 1
ATOM 716 N N . LEU A 1 89 ? -1.615 3.441 2.224 1.00 91.69 89 LEU A N 1
ATOM 717 C CA . LEU A 1 89 ? -2.057 4.561 1.391 1.00 91.69 89 LEU A CA 1
ATOM 718 C C . LEU A 1 89 ? -0.921 5.540 1.091 1.00 91.69 89 LEU A C 1
ATOM 720 O O . LEU A 1 89 ? -0.702 5.882 -0.067 1.00 91.69 89 LEU A O 1
ATOM 724 N N . ILE A 1 90 ? -0.169 5.960 2.111 1.00 90.69 90 ILE A N 1
ATOM 725 C CA . ILE A 1 90 ? 0.945 6.899 1.940 1.00 90.69 90 ILE A CA 1
ATOM 726 C C . ILE A 1 90 ? 2.023 6.280 1.054 1.00 90.69 90 ILE A C 1
ATOM 728 O O . ILE A 1 90 ? 2.506 6.943 0.144 1.00 90.69 90 ILE A O 1
ATOM 732 N N . SER A 1 91 ? 2.388 5.014 1.276 1.00 91.44 91 SER A N 1
ATOM 733 C CA . SER A 1 91 ? 3.380 4.346 0.426 1.00 91.44 91 SER A CA 1
ATOM 734 C C . SER A 1 91 ? 2.917 4.238 -1.026 1.00 91.44 91 SER A C 1
ATOM 736 O O . SER A 1 91 ? 3.716 4.488 -1.924 1.00 91.44 91 SER A O 1
ATOM 738 N N . GLY A 1 92 ? 1.630 3.965 -1.264 1.00 88.81 92 GLY A N 1
ATOM 739 C CA . GLY A 1 92 ? 1.051 3.967 -2.607 1.00 88.81 92 GLY A CA 1
ATOM 740 C C . GLY A 1 92 ? 1.166 5.336 -3.273 1.00 88.81 92 GLY A C 1
ATOM 741 O O . GLY A 1 92 ? 1.708 5.438 -4.371 1.00 88.81 92 GLY A O 1
ATOM 742 N N . LEU A 1 93 ? 0.757 6.397 -2.570 1.00 87.56 93 LEU A N 1
ATOM 743 C CA . LEU A 1 93 ? 0.865 7.782 -3.045 1.00 87.56 93 LEU A CA 1
ATOM 744 C C . LEU A 1 93 ? 2.320 8.204 -3.306 1.00 87.56 93 LEU A C 1
ATOM 746 O O . LEU A 1 93 ? 2.600 8.874 -4.291 1.00 87.56 93 LEU A O 1
ATOM 750 N N . LEU A 1 94 ? 3.264 7.787 -2.460 1.00 85.81 94 LEU A N 1
ATOM 751 C CA . LEU A 1 94 ? 4.690 8.091 -2.617 1.00 85.81 94 LEU A CA 1
ATOM 752 C C . LEU A 1 94 ? 5.351 7.342 -3.784 1.00 85.81 94 LEU A C 1
ATOM 754 O O . LEU A 1 94 ? 6.370 7.799 -4.306 1.00 85.81 94 LEU A O 1
ATOM 758 N N . LEU A 1 95 ? 4.808 6.188 -4.181 1.00 85.69 95 LEU A N 1
ATOM 759 C CA . LEU A 1 95 ? 5.272 5.433 -5.349 1.00 85.69 95 LEU A CA 1
ATOM 760 C C . LEU A 1 95 ? 4.682 5.955 -6.659 1.00 85.69 95 LEU A C 1
ATOM 762 O O . LEU A 1 95 ? 5.213 5.627 -7.726 1.00 85.69 95 LEU A O 1
ATOM 766 N N . MET A 1 96 ? 3.616 6.759 -6.596 1.00 80.19 96 MET A N 1
ATOM 767 C CA . MET A 1 96 ? 3.016 7.366 -7.776 1.00 80.19 96 MET A CA 1
ATOM 768 C C . MET A 1 96 ? 4.023 8.275 -8.461 1.00 80.19 96 MET A C 1
ATOM 770 O O . MET A 1 96 ? 4.456 9.287 -7.925 1.00 80.19 96 MET A O 1
ATOM 774 N N . ARG A 1 97 ? 4.356 7.933 -9.701 1.00 69.69 97 ARG A N 1
ATOM 775 C CA . ARG A 1 97 ? 5.143 8.787 -10.582 1.00 69.69 97 ARG A CA 1
ATOM 776 C C . ARG A 1 97 ? 4.188 9.503 -11.514 1.00 69.69 97 ARG A C 1
ATOM 778 O O . ARG A 1 97 ? 3.975 9.054 -12.634 1.00 69.69 97 ARG A O 1
ATOM 785 N N . ILE A 1 98 ? 3.578 10.581 -11.031 1.00 58.94 98 ILE A N 1
ATOM 786 C CA . ILE A 1 98 ? 2.836 11.471 -11.921 1.00 58.94 98 ILE A CA 1
ATOM 787 C C . ILE A 1 98 ? 3.824 12.504 -12.460 1.00 58.94 98 ILE A C 1
ATOM 789 O O . ILE A 1 98 ? 4.288 13.379 -11.727 1.00 58.94 98 ILE A O 1
ATOM 793 N N . ASP A 1 99 ? 4.156 12.371 -13.740 1.00 54.94 99 ASP A N 1
ATOM 794 C CA . ASP A 1 99 ? 4.770 13.444 -14.513 1.00 54.94 99 ASP A CA 1
ATOM 795 C C . ASP A 1 99 ? 3.635 14.319 -15.065 1.00 54.94 99 ASP A C 1
ATOM 797 O O . ASP A 1 99 ? 2.984 13.981 -16.055 1.00 54.94 99 ASP A O 1
ATOM 801 N N . LEU A 1 100 ? 3.305 15.395 -14.345 1.00 51.41 100 LEU A N 1
ATOM 802 C CA . LEU A 1 100 ? 2.306 16.381 -14.764 1.00 51.41 100 LEU A CA 1
ATOM 803 C C . LEU A 1 100 ? 2.925 17.284 -15.839 1.00 51.41 100 LEU A C 1
ATOM 805 O O . LEU A 1 100 ? 3.290 18.425 -15.559 1.00 51.41 100 LEU A O 1
ATOM 809 N N . GLY A 1 101 ? 3.081 16.728 -17.045 1.00 43.25 101 GLY A N 1
ATOM 810 C CA . GLY A 1 101 ? 3.312 17.419 -18.319 1.00 43.25 101 GLY A CA 1
ATOM 811 C C . GLY A 1 101 ? 3.954 18.809 -18.239 1.00 43.25 101 GLY A C 1
ATOM 812 O O . GLY A 1 101 ? 3.314 19.794 -18.595 1.00 43.25 101 GLY A O 1
ATOM 813 N N . GLY A 1 102 ? 5.215 18.888 -17.801 1.00 44.12 102 GLY A N 1
ATOM 814 C CA . GLY A 1 102 ? 6.055 20.083 -17.969 1.00 44.12 102 GLY A CA 1
ATOM 815 C C . GLY A 1 102 ? 6.323 20.950 -16.733 1.00 44.12 102 GLY A C 1
ATOM 816 O O . GLY A 1 102 ? 7.144 21.856 -16.831 1.00 44.12 102 GLY A O 1
ATOM 817 N N . SER A 1 103 ? 5.731 20.684 -15.563 1.00 42.41 103 SER A N 1
ATOM 818 C CA . SER A 1 103 ? 6.040 21.430 -14.319 1.00 42.41 103 SER A CA 1
ATOM 819 C C . SER A 1 103 ? 6.590 20.538 -13.209 1.00 42.41 103 SER A C 1
ATOM 821 O O . SER A 1 103 ? 6.092 20.538 -12.090 1.00 42.41 103 SER A O 1
ATOM 823 N N . GLY A 1 104 ? 7.651 19.791 -13.516 1.00 48.41 104 GLY A N 1
ATOM 824 C CA . GLY A 1 104 ? 8.404 19.033 -12.522 1.00 48.41 104 GLY A CA 1
ATOM 825 C C . GLY A 1 104 ? 7.647 17.828 -11.960 1.00 48.41 104 GLY A C 1
ATOM 826 O O . GLY A 1 104 ? 6.460 17.844 -11.649 1.00 48.41 104 GLY A O 1
ATOM 827 N N . SER A 1 105 ? 8.363 16.729 -11.796 1.00 48.81 105 SER A N 1
ATOM 828 C CA . SER A 1 105 ? 7.804 15.524 -11.208 1.00 48.81 105 SER A CA 1
ATOM 829 C C . SER A 1 105 ? 7.554 15.720 -9.701 1.00 48.81 105 SER A C 1
ATOM 831 O O . SER A 1 105 ? 8.496 15.657 -8.908 1.00 48.81 105 SER A O 1
ATOM 833 N N . VAL A 1 106 ? 6.296 15.967 -9.314 1.00 51.56 106 VAL A N 1
ATOM 834 C CA . VAL A 1 106 ? 5.875 16.311 -7.935 1.00 51.56 106 VAL A CA 1
ATOM 835 C C . VAL A 1 106 ? 6.131 15.169 -6.936 1.00 51.56 106 VAL A C 1
ATOM 837 O O . VAL A 1 106 ? 6.429 15.420 -5.772 1.00 51.56 106 VAL A O 1
ATOM 840 N N . PHE A 1 107 ? 6.103 13.912 -7.392 1.00 59.19 107 PHE A N 1
ATOM 841 C CA . PHE A 1 107 ? 6.300 12.717 -6.560 1.00 59.19 107 PHE A CA 1
ATOM 842 C C . PHE A 1 107 ? 7.413 11.809 -7.107 1.00 59.19 107 PHE A C 1
ATOM 844 O O . PHE A 1 107 ? 7.202 10.644 -7.437 1.00 59.19 107 PHE A O 1
ATOM 851 N N . VAL A 1 108 ? 8.637 12.330 -7.240 1.00 61.38 108 VAL A N 1
ATOM 852 C CA . VAL A 1 108 ? 9.804 11.491 -7.570 1.00 61.38 108 VAL A CA 1
ATOM 853 C C . VAL A 1 108 ? 10.746 11.408 -6.383 1.00 61.38 108 VAL A C 1
ATOM 855 O O . VAL A 1 108 ? 11.577 12.282 -6.140 1.00 61.38 108 VAL A O 1
ATOM 858 N N . ILE A 1 109 ? 10.659 10.286 -5.669 1.00 64.75 109 ILE A N 1
ATOM 859 C CA . ILE A 1 109 ? 11.712 9.862 -4.749 1.00 64.75 109 ILE A CA 1
ATOM 860 C C . ILE A 1 109 ? 12.947 9.521 -5.593 1.00 64.75 109 ILE A C 1
ATOM 862 O O . ILE A 1 109 ? 13.020 8.457 -6.213 1.00 64.75 109 ILE A O 1
ATOM 866 N N . LYS A 1 110 ? 13.910 10.450 -5.635 1.00 70.38 110 LYS A N 1
ATOM 867 C CA . LYS A 1 110 ? 15.186 10.291 -6.358 1.00 70.38 110 LYS A CA 1
ATOM 868 C C . LYS A 1 110 ? 16.118 9.280 -5.678 1.00 70.38 110 LYS A C 1
ATOM 870 O O . LYS A 1 110 ? 16.919 8.639 -6.348 1.00 70.38 110 LYS A O 1
ATOM 875 N N . ASN A 1 111 ? 16.009 9.125 -4.356 1.00 81.12 111 ASN A N 1
ATOM 876 C CA . ASN A 1 111 ? 16.845 8.211 -3.581 1.00 81.12 111 ASN A CA 1
ATOM 877 C C . ASN A 1 111 ? 16.387 6.748 -3.753 1.00 81.12 111 ASN A C 1
ATOM 879 O O . ASN A 1 111 ? 15.259 6.388 -3.403 1.00 81.12 111 ASN A O 1
ATOM 883 N N . ALA A 1 112 ? 17.278 5.894 -4.265 1.00 81.94 112 ALA A N 1
ATOM 884 C CA . ALA A 1 112 ? 16.990 4.485 -4.537 1.00 81.94 112 ALA A CA 1
ATOM 885 C C . ALA A 1 112 ? 16.656 3.672 -3.271 1.00 81.94 112 ALA A C 1
ATOM 887 O O . ALA A 1 112 ? 15.768 2.820 -3.309 1.00 81.94 112 ALA A O 1
ATOM 888 N N . VAL A 1 113 ? 17.315 3.965 -2.144 1.00 85.69 113 VAL A N 1
ATOM 889 C CA . VAL A 1 113 ? 17.075 3.285 -0.860 1.00 85.69 113 VAL A CA 1
ATOM 890 C C . VAL A 1 113 ? 15.684 3.626 -0.346 1.00 85.69 113 VAL A C 1
ATOM 892 O O . VAL A 1 113 ? 14.897 2.725 -0.065 1.00 85.69 113 VAL A O 1
ATOM 895 N N . THR A 1 114 ? 15.341 4.915 -0.300 1.00 83.25 114 THR A N 1
ATOM 896 C CA . THR A 1 114 ? 14.014 5.364 0.144 1.00 83.25 114 THR A CA 1
ATOM 897 C C . THR A 1 114 ? 12.914 4.737 -0.707 1.00 83.25 114 THR A C 1
ATOM 899 O O . THR A 1 114 ? 11.936 4.227 -0.168 1.00 83.25 114 THR A O 1
ATOM 902 N N . ARG A 1 115 ? 13.088 4.699 -2.033 1.00 85.12 115 ARG A N 1
ATOM 903 C CA . ARG A 1 115 ? 12.107 4.085 -2.933 1.00 85.12 115 ARG A CA 1
ATOM 904 C C . ARG A 1 115 ? 11.939 2.587 -2.675 1.00 85.12 115 ARG A C 1
ATOM 906 O O . ARG A 1 115 ? 10.810 2.108 -2.680 1.00 85.12 115 ARG A O 1
ATOM 913 N N . SER A 1 116 ? 13.035 1.867 -2.438 1.00 87.75 116 SER A N 1
ATOM 914 C CA . SER A 1 116 ? 12.995 0.440 -2.102 1.00 87.75 116 SER A CA 1
ATOM 915 C C . SER A 1 116 ? 12.224 0.197 -0.804 1.00 87.75 116 SER A C 1
ATOM 917 O O . SER A 1 116 ? 11.315 -0.629 -0.772 1.00 87.75 116 SER A O 1
ATOM 919 N N . VAL A 1 117 ? 12.507 0.977 0.244 1.00 90.00 117 VAL A N 1
ATOM 920 C CA . VAL A 1 117 ? 11.799 0.878 1.531 1.00 90.00 117 VAL A CA 1
ATOM 921 C C . VAL A 1 117 ? 10.299 1.114 1.356 1.00 90.00 117 VAL A C 1
ATOM 923 O O . VAL A 1 117 ? 9.496 0.325 1.848 1.00 90.00 117 VAL A O 1
ATOM 926 N N . VAL A 1 118 ? 9.910 2.161 0.622 1.00 91.31 118 VAL A N 1
ATOM 927 C CA . VAL A 1 118 ? 8.494 2.468 0.368 1.00 91.31 118 VAL A CA 1
ATOM 928 C C . VAL A 1 118 ? 7.823 1.360 -0.452 1.00 91.31 118 VAL A C 1
ATOM 930 O O . VAL A 1 118 ? 6.702 0.973 -0.135 1.00 91.31 118 VAL A O 1
ATOM 933 N N . TYR A 1 119 ? 8.504 0.809 -1.459 1.00 90.31 119 TYR A N 1
ATOM 934 C CA . TYR A 1 119 ? 8.009 -0.314 -2.259 1.00 90.31 119 TYR A CA 1
ATOM 935 C C . TYR A 1 119 ? 7.737 -1.558 -1.405 1.00 90.31 119 TYR A C 1
ATOM 937 O O . TYR A 1 119 ? 6.638 -2.111 -1.442 1.00 90.31 119 TYR A O 1
ATOM 945 N N . TRP A 1 120 ? 8.701 -1.961 -0.577 1.00 93.25 120 TRP A N 1
ATOM 946 C CA . TRP A 1 120 ? 8.529 -3.104 0.320 1.00 93.25 120 TRP A CA 1
ATOM 947 C C . TRP A 1 120 ? 7.451 -2.857 1.373 1.00 93.25 120 TRP A C 1
ATOM 949 O O . TRP A 1 120 ? 6.659 -3.758 1.655 1.00 93.25 120 TRP A O 1
ATOM 959 N N . ALA A 1 121 ? 7.362 -1.635 1.906 1.00 94.00 121 ALA A N 1
ATOM 960 C CA . ALA A 1 121 ? 6.283 -1.249 2.807 1.00 94.00 121 ALA A CA 1
ATOM 961 C C . ALA A 1 121 ? 4.913 -1.378 2.125 1.00 94.00 121 ALA A C 1
ATOM 963 O O . ALA A 1 121 ? 3.992 -1.928 2.723 1.00 94.00 121 ALA A O 1
ATOM 964 N N . HIS A 1 122 ? 4.788 -0.944 0.869 1.00 94.56 122 HIS A N 1
ATOM 965 C CA . HIS A 1 122 ? 3.542 -1.029 0.109 1.00 94.56 122 HIS A CA 1
ATOM 966 C C . HIS A 1 122 ? 3.105 -2.474 -0.161 1.00 94.56 122 HIS A C 1
ATOM 968 O O . HIS A 1 122 ? 1.916 -2.773 -0.124 1.00 94.56 122 HIS A O 1
ATOM 974 N N . ILE A 1 123 ? 4.054 -3.389 -0.372 1.00 93.44 123 ILE A N 1
ATOM 975 C CA . ILE A 1 123 ? 3.768 -4.819 -0.571 1.00 93.44 123 ILE A CA 1
ATOM 976 C C . ILE A 1 123 ? 3.417 -5.523 0.744 1.00 93.44 123 ILE A C 1
ATOM 978 O O . ILE A 1 123 ? 2.512 -6.358 0.778 1.00 93.44 123 ILE A O 1
ATOM 982 N N . ALA A 1 124 ? 4.114 -5.205 1.836 1.00 93.69 124 ALA A N 1
ATOM 983 C CA . ALA A 1 124 ? 3.912 -5.863 3.126 1.00 93.69 124 ALA A CA 1
ATOM 984 C C . ALA A 1 124 ? 2.671 -5.347 3.876 1.00 93.69 124 ALA A C 1
ATOM 986 O O . ALA A 1 124 ? 1.970 -6.118 4.539 1.00 93.69 124 ALA A O 1
ATOM 987 N N . ALA A 1 125 ? 2.370 -4.050 3.764 1.00 93.88 125 ALA A N 1
ATOM 988 C CA . ALA A 1 125 ? 1.257 -3.414 4.457 1.00 93.88 125 ALA A CA 1
ATOM 989 C C . ALA A 1 125 ? -0.125 -4.054 4.204 1.00 93.88 125 ALA A C 1
ATOM 991 O O . ALA A 1 125 ? -0.838 -4.242 5.192 1.00 93.88 125 ALA A O 1
ATOM 992 N N . PRO A 1 126 ? -0.547 -4.439 2.978 1.00 92.88 126 PRO A N 1
ATOM 993 C CA . PRO A 1 126 ? -1.859 -5.049 2.770 1.00 92.88 126 PRO A CA 1
ATOM 994 C C . PRO A 1 126 ? -1.969 -6.413 3.460 1.00 92.88 126 PRO A C 1
ATOM 996 O O . PRO A 1 126 ? -3.003 -6.703 4.060 1.00 92.88 126 PRO A O 1
ATOM 999 N N . LEU A 1 127 ? -0.898 -7.215 3.468 1.00 93.38 127 LEU A N 1
ATOM 1000 C CA . LEU A 1 127 ? -0.860 -8.499 4.179 1.00 93.38 127 LEU A CA 1
ATOM 1001 C C . LEU A 1 127 ? -1.007 -8.295 5.691 1.00 93.38 127 LEU A C 1
ATOM 1003 O O . LEU A 1 127 ? -1.808 -8.964 6.347 1.00 93.38 127 LEU A O 1
ATOM 1007 N N . PHE A 1 128 ? -0.285 -7.314 6.235 1.00 93.88 128 PHE A N 1
ATOM 1008 C CA . PHE A 1 128 ? -0.377 -6.965 7.649 1.00 93.88 128 PHE A CA 1
ATOM 1009 C C . PHE A 1 128 ? -1.762 -6.413 8.019 1.00 93.88 128 PHE A C 1
ATOM 1011 O O . PHE A 1 128 ? -2.313 -6.768 9.060 1.00 93.88 128 PHE A O 1
ATOM 1018 N N . CYS A 1 129 ? -2.371 -5.602 7.150 1.00 93.50 129 CYS A N 1
ATOM 1019 C CA . CYS A 1 129 ? -3.723 -5.083 7.346 1.00 93.50 129 CYS A CA 1
ATOM 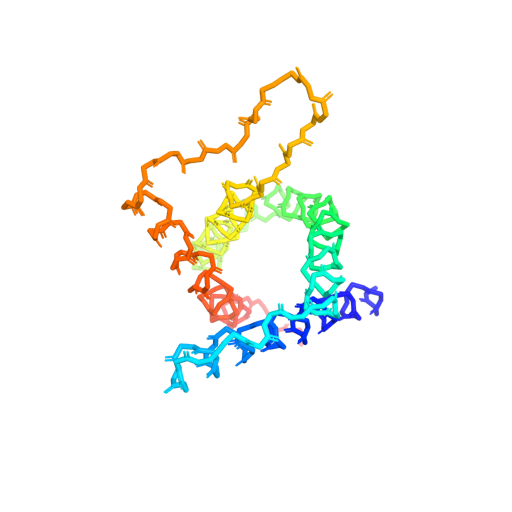1020 C C . CYS A 1 129 ? -4.778 -6.194 7.333 1.00 93.50 129 CYS A C 1
ATOM 1022 O O . CYS A 1 129 ? -5.681 -6.168 8.166 1.00 93.50 129 CYS A O 1
ATOM 1024 N N . LEU A 1 130 ? -4.666 -7.185 6.443 1.00 92.81 130 LEU A N 1
ATOM 1025 C CA . LEU A 1 130 ? -5.573 -8.338 6.419 1.00 92.81 130 LEU A CA 1
ATOM 1026 C C . LEU A 1 130 ? -5.492 -9.141 7.724 1.00 92.81 130 LEU A C 1
ATOM 1028 O O . LEU A 1 130 ? -6.521 -9.466 8.322 1.00 92.81 130 LEU A O 1
ATOM 1032 N N . TRP A 1 131 ? -4.276 -9.389 8.213 1.00 93.38 131 TRP A N 1
ATOM 1033 C CA . TRP A 1 131 ? -4.052 -10.053 9.498 1.00 93.38 131 TRP A CA 1
ATOM 1034 C C . TRP A 1 131 ? -4.616 -9.250 10.681 1.00 93.38 131 TRP A C 1
ATOM 1036 O O . TRP A 1 131 ? -5.354 -9.777 11.516 1.00 93.38 131 TRP A O 1
ATOM 1046 N N . LEU A 1 132 ? -4.326 -7.948 10.742 1.00 92.31 132 LEU A N 1
ATOM 1047 C CA . LEU A 1 132 ? -4.850 -7.068 11.788 1.00 92.31 132 LEU A CA 1
ATOM 1048 C C . LEU A 1 132 ? -6.373 -6.940 11.735 1.00 92.31 132 LEU A C 1
ATOM 1050 O O . LEU A 1 132 ? -7.009 -6.882 12.786 1.00 92.31 132 LEU A O 1
ATOM 1054 N N . TYR A 1 133 ? -6.970 -6.925 10.543 1.00 91.12 133 TYR A N 1
ATOM 1055 C CA . TYR A 1 133 ? -8.420 -6.922 10.375 1.00 91.12 133 TYR A CA 1
ATOM 1056 C C . TYR A 1 133 ? -9.045 -8.179 10.983 1.00 91.12 133 TYR A C 1
ATOM 1058 O O . TYR A 1 133 ? -10.024 -8.081 11.729 1.00 91.12 133 TYR A O 1
ATOM 1066 N N . TRP A 1 134 ? -8.442 -9.345 10.741 1.00 91.94 134 TRP A N 1
ATOM 1067 C CA . TRP A 1 134 ? -8.865 -10.595 11.365 1.00 91.94 134 TRP A CA 1
ATOM 1068 C C . TRP A 1 134 ? -8.817 -10.508 12.900 1.00 91.94 134 TRP A C 1
ATOM 1070 O O . TRP A 1 134 ? -9.821 -10.761 13.570 1.00 91.94 134 TRP A O 1
ATOM 1080 N N . LEU A 1 135 ? -7.694 -10.057 13.474 1.00 89.62 135 LEU A N 1
ATOM 1081 C CA . LEU A 1 135 ? -7.548 -9.874 14.928 1.00 89.62 135 LEU A CA 1
ATOM 1082 C C . LEU A 1 135 ? -8.526 -8.841 15.507 1.00 89.62 135 LEU A C 1
ATOM 1084 O O . LEU A 1 135 ? -9.054 -9.021 16.612 1.00 89.62 135 LEU A O 1
ATOM 1088 N N . HIS A 1 136 ? -8.782 -7.761 14.769 1.00 88.44 136 HIS A N 1
ATOM 1089 C CA . HIS A 1 136 ? -9.731 -6.724 15.156 1.00 88.44 136 HIS A CA 1
ATOM 1090 C C . HIS A 1 136 ? -11.146 -7.299 15.261 1.00 88.44 136 HIS A C 1
ATOM 1092 O O . HIS A 1 136 ? -11.858 -7.016 16.226 1.00 88.44 136 HIS A O 1
ATOM 1098 N N . ARG A 1 137 ? -11.530 -8.158 14.308 1.00 85.44 137 ARG A N 1
ATOM 1099 C CA . ARG A 1 137 ? -12.835 -8.831 14.292 1.00 85.44 137 ARG A CA 1
ATOM 1100 C C . ARG A 1 137 ? -12.971 -9.874 15.392 1.00 85.44 137 ARG A C 1
ATOM 1102 O O . ARG A 1 137 ? -14.000 -9.877 16.058 1.00 85.44 137 ARG A O 1
ATOM 1109 N N . LEU A 1 138 ? -11.937 -10.675 15.651 1.00 86.62 138 LEU A N 1
ATOM 1110 C CA . LEU A 1 138 ? -11.931 -11.619 16.778 1.00 86.62 138 LEU A CA 1
ATOM 1111 C C . LEU A 1 138 ? -12.064 -10.922 18.138 1.00 86.62 138 LEU A C 1
ATOM 1113 O O . LEU A 1 138 ? -12.653 -11.467 19.066 1.00 86.62 138 LEU A O 1
ATOM 1117 N N . SER A 1 139 ? -11.515 -9.713 18.259 1.00 81.94 139 SER A N 1
ATOM 1118 C CA . SER A 1 139 ? -11.582 -8.922 19.490 1.00 81.94 139 SER A CA 1
ATOM 1119 C C . SER A 1 139 ? -12.915 -8.186 19.667 1.00 81.94 139 SER A C 1
ATOM 1121 O O . SER A 1 139 ? -13.156 -7.638 20.744 1.00 81.94 139 SER A O 1
ATOM 1123 N N . GLY A 1 140 ? -13.745 -8.103 18.624 1.00 73.19 140 GLY A N 1
ATOM 1124 C CA . GLY A 1 140 ? -15.033 -7.411 18.628 1.00 73.19 140 GLY A CA 1
ATOM 1125 C C . GLY A 1 140 ? -16.194 -8.283 19.131 1.00 73.19 140 GLY A C 1
ATOM 1126 O O . GLY A 1 140 ? -16.026 -9.481 19.343 1.00 73.19 140 GLY A O 1
ATOM 1127 N N . PRO A 1 141 ? -17.388 -7.696 19.339 1.00 69.69 141 PRO A N 1
ATOM 1128 C CA . PRO A 1 141 ? -18.602 -8.468 19.598 1.00 69.69 141 PRO A CA 1
ATOM 1129 C C . PRO A 1 141 ? -18.856 -9.462 18.458 1.00 69.69 141 PRO A C 1
ATOM 1131 O O . PRO A 1 141 ? -18.663 -9.111 17.292 1.00 69.69 141 PRO A O 1
ATOM 1134 N N . LY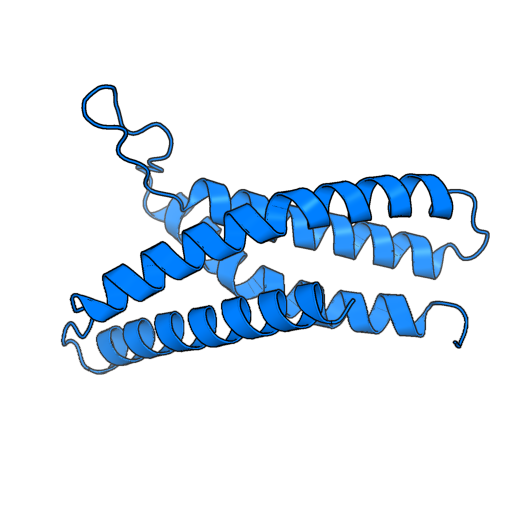S A 1 142 ? -19.297 -10.681 18.792 1.00 62.59 142 LYS A N 1
ATOM 1135 C CA . LYS A 1 142 ? -19.775 -11.641 17.791 1.00 62.59 142 LYS A CA 1
ATOM 1136 C C . LYS A 1 142 ? -20.997 -11.031 17.094 1.00 62.59 142 LYS A C 1
ATOM 1138 O O . LYS A 1 142 ? -21.843 -10.446 17.767 1.00 62.59 142 LYS A O 1
ATOM 1143 N N . ILE A 1 143 ? -21.004 -11.096 15.767 1.00 54.44 143 ILE A N 1
ATOM 1144 C CA . ILE A 1 143 ? -22.124 -10.674 14.913 1.00 54.44 143 ILE A CA 1
ATOM 1145 C C . ILE A 1 143 ? -23.215 -11.732 14.980 1.00 54.44 143 ILE A C 1
ATOM 1147 O O . ILE A 1 143 ? -22.829 -12.923 15.010 1.00 54.44 143 ILE A O 1
#

Radius of gyration: 17.61 Å; chains: 1; bounding box: 39×36×50 Å

Secondary structure (DSSP, 8-state):
-HHHHHHHHHHHHHHHHHHHHHHHHHHHSS----HHHHHHHHHHHHHHHHHHHHHHHHHHHHHHHHTT-S-HHHHHHHHHHHHHHHHHHHHHHHH-----TTS--TT----HHHHHHHHHHHHHHHHHHHHHHHHHHHTSPP-